Protein AF-A0A8G1J3P3-F1 (afdb_monomer)

Nearest PDB structures (foldseek):
  2x40-assembly1_A  TM=3.954E-01  e=6.529E-02  Thermotoga neapolitana DSM 4359
  2x41-assembly1_A  TM=3.940E-01  e=6.890E-02  Thermotoga neapolitana DSM 4359
  2x42-assembly1_A  TM=3.846E-01  e=1.386E-01  Thermotoga neapolitana DSM 4359
  4nn5-assembly1_C  TM=4.225E-01  e=3.276E-01  Mus musculus
  8gyy-assembly1_A  TM=2.596E-01  e=4.774E-01  Lentinula edodes

Solvent-accessible surface area (backbone atoms only — not comparable to full-atom values): 9837 Å² total; per-residue (Å²): 143,85,87,87,85,83,86,86,85,84,83,87,82,84,80,82,78,75,74,82,70,57,50,73,45,39,31,35,25,42,28,41,51,97,87,64,50,55,22,44,36,51,36,56,66,84,50,47,57,30,38,38,40,32,31,33,28,76,60,68,100,60,92,66,91,78,70,72,40,87,35,35,31,36,36,28,93,75,61,42,93,84,55,72,54,56,42,41,77,83,70,53,58,87,72,46,43,74,77,38,82,40,96,73,90,57,83,71,30,36,34,42,39,34,37,20,53,48,100,68,35,25,22,44,65,37,76,46,35,62,72,55,53,75,72,52,53,85,59,24,30,38,32,72,75,102,49,84,45,74,40,47,49,70,56,56,53,48,56,33,53,68,69,64,110

pLDDT: mean 89.45, std 14.38, range [44.59, 98.62]

Mean predicted aligned error: 6.97 Å

Structure (mmCIF, N/CA/C/O backbone):
data_AF-A0A8G1J3P3-F1
#
_entry.id   AF-A0A8G1J3P3-F1
#
loop_
_atom_site.group_PDB
_atom_site.id
_atom_site.type_symbol
_atom_site.label_atom_id
_atom_site.label_alt_id
_atom_site.label_comp_id
_atom_site.label_asym_id
_atom_site.label_entity_id
_atom_site.label_seq_id
_atom_site.pdbx_PDB_ins_code
_atom_site.Cartn_x
_atom_site.Cartn_y
_atom_site.Cartn_z
_atom_site.occupancy
_atom_site.B_iso_or_equiv
_atom_site.auth_seq_id
_atom_site.auth_comp_id
_atom_site.auth_asym_id
_atom_site.auth_atom_id
_atom_site.pdbx_PDB_model_num
ATOM 1 N N . MET A 1 1 ? 13.787 63.037 -22.178 1.00 44.59 1 MET A N 1
ATOM 2 C CA . MET A 1 1 ? 14.247 61.695 -22.606 1.00 44.59 1 MET A CA 1
ATOM 3 C C . MET A 1 1 ? 14.779 60.945 -21.387 1.00 44.59 1 MET A C 1
ATOM 5 O O . MET A 1 1 ? 15.971 61.018 -21.132 1.00 44.59 1 MET A O 1
ATOM 9 N N . ARG A 1 2 ? 13.910 60.362 -20.546 1.00 51.19 2 ARG A N 1
ATOM 10 C CA . ARG A 1 2 ? 14.326 59.645 -19.317 1.00 51.19 2 ARG A CA 1
ATOM 11 C C . ARG A 1 2 ? 13.258 58.809 -18.570 1.00 51.19 2 ARG A C 1
ATOM 13 O O . ARG A 1 2 ? 13.564 58.405 -17.456 1.00 51.19 2 ARG A O 1
ATOM 20 N N . PRO A 1 3 ? 12.070 58.484 -19.122 1.00 46.12 3 PRO A N 1
ATOM 21 C CA . PRO A 1 3 ? 11.229 57.467 -18.486 1.00 46.12 3 PRO A CA 1
ATOM 22 C C . PRO A 1 3 ? 10.784 56.412 -19.505 1.00 46.12 3 PRO A C 1
ATOM 24 O O . PRO A 1 3 ? 9.676 56.474 -20.021 1.00 46.12 3 PRO A O 1
ATOM 27 N N . LEU A 1 4 ? 11.662 55.479 -19.876 1.00 47.94 4 LEU A N 1
ATOM 28 C CA . LEU A 1 4 ? 11.270 54.374 -20.766 1.00 47.94 4 LEU A CA 1
ATOM 29 C C . LEU A 1 4 ? 12.170 53.144 -20.580 1.00 47.94 4 LEU A C 1
ATOM 31 O O . LEU A 1 4 ? 12.591 52.523 -21.543 1.00 47.94 4 LEU A O 1
ATOM 35 N N . LEU A 1 5 ? 12.535 52.830 -19.332 1.00 50.09 5 LEU A N 1
ATOM 36 C CA . LEU A 1 5 ? 13.421 51.698 -19.005 1.00 50.09 5 LEU A CA 1
ATOM 37 C C . LEU A 1 5 ? 13.022 50.955 -17.712 1.00 50.09 5 LEU A C 1
ATOM 39 O O . LEU A 1 5 ? 13.860 50.316 -17.090 1.00 50.09 5 LEU A O 1
ATOM 43 N N . LEU A 1 6 ? 11.756 51.026 -17.284 1.00 49.19 6 LEU A N 1
ATOM 44 C CA . LEU A 1 6 ? 11.295 50.391 -16.032 1.00 49.19 6 LEU A CA 1
ATOM 45 C C . LEU A 1 6 ? 10.045 49.503 -16.183 1.00 49.19 6 LEU A C 1
ATOM 47 O O . LEU A 1 6 ? 9.415 49.167 -15.190 1.00 49.19 6 LEU A O 1
ATOM 51 N N . ALA A 1 7 ? 9.685 49.098 -17.404 1.00 49.53 7 ALA A N 1
ATOM 52 C CA . ALA A 1 7 ? 8.455 48.333 -17.663 1.00 49.53 7 ALA A CA 1
ATOM 53 C C . ALA A 1 7 ? 8.684 46.895 -18.175 1.00 49.53 7 ALA A C 1
ATOM 55 O O . ALA A 1 7 ? 7.747 46.274 -18.664 1.00 49.53 7 ALA A O 1
ATOM 56 N N . LEU A 1 8 ? 9.909 46.354 -18.090 1.00 48.50 8 LEU A N 1
ATOM 57 C CA . LEU A 1 8 ? 10.264 45.068 -18.716 1.00 48.50 8 LEU A CA 1
ATOM 58 C C . LEU A 1 8 ? 10.879 44.033 -17.751 1.00 48.50 8 LEU A C 1
ATOM 60 O O . LEU A 1 8 ? 11.692 43.217 -18.168 1.00 48.50 8 LEU A O 1
ATOM 64 N N . ALA A 1 9 ? 10.525 44.068 -16.463 1.00 51.12 9 ALA A N 1
ATOM 65 C CA . ALA A 1 9 ? 11.100 43.168 -15.449 1.00 51.12 9 ALA A CA 1
ATOM 66 C C . ALA A 1 9 ? 10.059 42.382 -14.621 1.00 51.12 9 ALA A C 1
ATOM 68 O O . ALA A 1 9 ? 10.397 41.868 -13.562 1.00 51.12 9 ALA A O 1
ATOM 69 N N . ALA A 1 10 ? 8.801 42.284 -15.074 1.00 50.84 10 ALA A N 1
ATOM 70 C CA . ALA A 1 10 ? 7.704 41.730 -14.262 1.00 50.84 10 ALA A CA 1
ATOM 71 C C . ALA A 1 10 ? 6.981 40.498 -14.854 1.00 50.84 10 ALA A C 1
ATOM 73 O O . ALA A 1 10 ? 5.934 40.123 -14.342 1.00 50.84 10 ALA A O 1
ATOM 74 N N . ILE A 1 11 ? 7.492 39.864 -15.922 1.00 54.28 11 ILE A N 1
ATOM 75 C CA . ILE A 1 11 ? 6.758 38.791 -16.644 1.0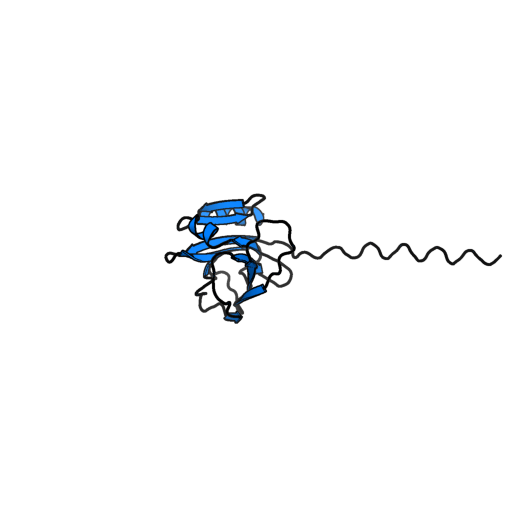0 54.28 11 ILE A CA 1
ATOM 76 C C . ILE A 1 11 ? 7.452 37.410 -16.553 1.00 54.28 11 ILE A C 1
ATOM 78 O O . ILE A 1 11 ? 7.007 36.447 -17.163 1.00 54.28 11 ILE A O 1
ATOM 82 N N . MET A 1 12 ? 8.522 37.251 -15.767 1.00 50.94 12 MET A N 1
ATOM 83 C CA . MET A 1 12 ? 9.370 36.044 -15.833 1.00 50.94 12 MET A CA 1
ATOM 84 C C . MET A 1 12 ? 9.403 35.191 -14.552 1.00 50.94 12 MET A C 1
ATOM 86 O O . MET A 1 12 ? 10.395 34.520 -14.295 1.00 50.94 12 MET A O 1
ATOM 90 N N . SER A 1 13 ? 8.320 35.185 -13.766 1.00 54.97 13 SER A N 1
ATOM 91 C CA . SER A 1 13 ? 8.227 34.386 -12.523 1.00 54.97 13 SER A CA 1
ATOM 92 C C . SER A 1 13 ? 7.119 33.320 -12.531 1.00 54.97 13 SER A C 1
ATOM 94 O O . SER A 1 13 ? 6.827 32.748 -11.490 1.00 54.97 13 SER A O 1
ATOM 96 N N . ALA A 1 14 ? 6.476 33.049 -13.674 1.00 55.03 14 ALA A N 1
ATOM 97 C CA . ALA A 1 14 ? 5.245 32.246 -13.728 1.00 55.03 14 ALA A CA 1
ATOM 98 C C . ALA A 1 14 ? 5.413 30.770 -14.164 1.00 55.03 14 ALA A C 1
ATOM 100 O O . ALA A 1 14 ? 4.408 30.095 -14.350 1.00 55.03 14 ALA A O 1
ATOM 101 N N . PHE A 1 15 ? 6.638 30.249 -14.336 1.00 55.50 15 PHE A N 1
ATOM 102 C CA . PHE A 1 15 ? 6.858 28.936 -14.982 1.00 55.50 15 PHE A CA 1
ATOM 103 C C . PHE A 1 15 ? 7.561 27.849 -14.145 1.00 55.50 15 PHE A C 1
ATOM 105 O O . PHE A 1 15 ? 7.907 26.813 -14.699 1.00 55.50 15 PHE A O 1
ATOM 112 N N . THR A 1 16 ? 7.765 28.009 -12.833 1.00 56.75 16 THR A N 1
ATOM 113 C CA . THR A 1 16 ? 8.580 27.043 -12.052 1.00 56.75 16 THR A CA 1
ATOM 114 C C . THR A 1 16 ? 7.822 26.227 -11.004 1.00 56.75 16 THR A C 1
ATOM 116 O O . THR A 1 16 ? 8.444 25.674 -10.105 1.00 56.75 16 THR A O 1
ATOM 119 N N . LEU A 1 17 ? 6.497 26.110 -11.108 1.00 54.88 17 LEU A N 1
ATOM 120 C CA . LEU A 1 17 ? 5.709 25.165 -10.303 1.00 54.88 17 LEU A CA 1
ATOM 121 C C . LEU A 1 17 ? 5.263 23.971 -11.159 1.00 54.88 17 LEU A C 1
ATOM 123 O O . LEU A 1 17 ? 4.115 23.543 -11.086 1.00 54.88 17 LEU A O 1
ATOM 127 N N . SER A 1 18 ? 6.157 23.428 -11.994 1.00 59.88 18 SER A N 1
ATOM 128 C CA . SER A 1 18 ? 5.987 22.050 -12.458 1.00 59.88 18 SER A CA 1
ATOM 129 C C . SER A 1 18 ? 6.092 21.171 -11.216 1.00 59.88 18 SER A C 1
ATOM 131 O O . SER A 1 18 ? 7.195 20.914 -10.736 1.00 59.88 18 SER A O 1
ATOM 133 N N . GLY A 1 19 ? 4.944 20.828 -10.629 1.00 59.28 19 GLY A N 1
ATOM 134 C CA . GLY A 1 19 ? 4.865 19.944 -9.477 1.00 59.28 19 GLY A CA 1
ATOM 135 C C . GLY A 1 19 ? 5.575 18.644 -9.819 1.00 59.28 19 GLY A C 1
ATOM 136 O O . GLY A 1 19 ? 5.141 17.922 -10.713 1.00 59.28 19 GLY A O 1
ATOM 137 N N . CYS A 1 20 ? 6.701 18.392 -9.159 1.00 76.56 20 CYS A N 1
ATOM 138 C CA . CYS A 1 20 ? 7.431 17.143 -9.284 1.00 76.56 20 CYS A CA 1
ATOM 139 C C . CYS A 1 20 ? 6.622 16.056 -8.571 1.00 76.56 20 CYS A C 1
ATOM 141 O O . CYS A 1 20 ? 6.887 15.738 -7.415 1.00 76.56 20 CYS A O 1
ATOM 143 N N . SER A 1 21 ? 5.588 15.534 -9.228 1.00 79.94 21 SER A N 1
ATOM 144 C CA . SER A 1 21 ? 5.008 14.260 -8.822 1.00 79.94 21 SER A CA 1
ATOM 145 C C . SER A 1 21 ? 6.044 13.171 -9.113 1.00 79.94 21 SER A C 1
ATOM 147 O O . SER A 1 21 ? 6.607 13.175 -10.213 1.00 79.94 21 SER A O 1
ATOM 149 N N . PRO A 1 22 ? 6.336 12.274 -8.154 1.00 86.06 22 PRO A N 1
ATOM 150 C CA . PRO A 1 22 ? 7.243 11.162 -8.400 1.00 86.06 22 PRO A CA 1
ATOM 151 C C . PRO A 1 22 ? 6.712 10.318 -9.557 1.00 86.06 22 PRO A C 1
ATOM 153 O O . PRO A 1 22 ? 5.498 10.172 -9.730 1.00 86.06 22 PRO A O 1
ATOM 156 N N . VAL A 1 23 ? 7.624 9.775 -10.358 1.00 91.56 23 VAL A N 1
ATOM 157 C CA . VAL A 1 23 ? 7.248 8.907 -11.477 1.00 91.56 23 VAL A CA 1
ATOM 158 C C . VAL A 1 23 ? 6.643 7.628 -10.904 1.00 91.56 23 VAL A C 1
ATOM 160 O O . VAL A 1 23 ? 7.198 7.038 -9.976 1.00 91.56 23 VAL A O 1
ATOM 163 N N . GLN A 1 24 ? 5.493 7.204 -11.430 1.00 93.50 24 GLN A N 1
ATOM 164 C CA . GLN A 1 24 ? 4.920 5.916 -11.057 1.00 93.50 24 GLN A CA 1
ATOM 165 C C . GLN A 1 24 ? 5.621 4.799 -11.836 1.00 93.50 24 GLN A C 1
ATOM 167 O O . GLN A 1 24 ? 5.553 4.769 -13.061 1.00 93.50 24 GLN A O 1
ATOM 172 N N . VAL A 1 25 ? 6.276 3.885 -11.121 1.00 95.56 25 VAL A N 1
ATOM 173 C CA . VAL A 1 25 ? 7.116 2.801 -11.672 1.00 95.56 25 VAL A CA 1
ATOM 174 C C . VAL A 1 25 ? 6.621 1.420 -11.237 1.00 95.56 25 VAL A C 1
ATOM 176 O O . VAL A 1 25 ? 7.388 0.473 -11.069 1.00 95.56 25 VAL A O 1
ATOM 179 N N . GLY A 1 26 ? 5.315 1.303 -11.007 1.00 95.62 26 GLY A N 1
ATOM 180 C CA . GLY A 1 26 ? 4.702 0.072 -10.540 1.00 95.62 26 GLY A CA 1
ATOM 181 C C . GLY A 1 26 ? 3.198 0.179 -10.340 1.00 95.62 26 GLY A C 1
ATOM 182 O O . GLY A 1 26 ? 2.523 1.054 -10.896 1.00 95.62 26 GLY A O 1
ATOM 183 N N . LEU A 1 27 ? 2.688 -0.749 -9.540 1.00 97.12 27 LEU A N 1
ATOM 184 C CA . LEU A 1 27 ? 1.289 -0.846 -9.162 1.00 97.12 27 LEU A CA 1
ATOM 185 C C . LEU A 1 27 ? 1.190 -1.314 -7.709 1.00 97.12 27 LEU A C 1
ATOM 187 O O . LEU A 1 27 ? 1.955 -2.171 -7.265 1.00 97.12 27 LEU A O 1
ATOM 191 N N . VAL A 1 28 ? 0.219 -0.776 -6.980 1.00 98.12 28 VAL A N 1
ATOM 192 C CA . VAL A 1 28 ? -0.153 -1.260 -5.650 1.00 98.12 28 VAL A CA 1
ATOM 193 C C . VAL A 1 28 ? -1.621 -1.646 -5.636 1.00 98.12 28 VAL A C 1
ATOM 195 O O . VAL A 1 28 ? -2.432 -1.090 -6.378 1.00 98.12 28 VAL A O 1
ATOM 198 N N . GLY A 1 29 ? -1.953 -2.592 -4.774 1.00 98.25 29 GLY A N 1
ATOM 199 C CA . GLY A 1 29 ? -3.319 -2.971 -4.470 1.00 98.25 29 GLY A CA 1
ATOM 200 C C . GLY A 1 29 ? -3.419 -3.491 -3.046 1.00 98.25 29 GLY A C 1
ATOM 201 O O . GLY A 1 29 ? -2.409 -3.798 -2.417 1.00 98.25 29 GLY A O 1
ATOM 202 N N . VAL A 1 30 ? -4.630 -3.585 -2.523 1.00 98.62 30 VAL A N 1
ATOM 203 C CA . VAL A 1 30 ? -4.882 -4.135 -1.193 1.00 98.62 30 VAL A CA 1
ATOM 204 C C . VAL A 1 30 ? -5.698 -5.412 -1.310 1.00 98.62 30 VAL A C 1
ATOM 206 O O . VAL A 1 30 ? -6.642 -5.484 -2.089 1.00 98.62 30 VAL A O 1
ATOM 209 N N . GLY A 1 31 ? -5.317 -6.433 -0.560 1.00 98.25 31 GLY A N 1
ATOM 210 C CA . GLY A 1 31 ? -6.085 -7.657 -0.381 1.00 98.25 31 GLY A CA 1
ATOM 211 C C . GLY A 1 31 ? -6.224 -7.985 1.100 1.00 98.25 31 GLY A C 1
ATOM 212 O O . GLY A 1 31 ? -5.894 -7.170 1.965 1.00 98.25 31 GLY A O 1
ATOM 213 N N . VAL A 1 32 ? -6.677 -9.201 1.384 1.00 98.19 32 VAL A N 1
ATOM 214 C CA . VAL A 1 32 ? -6.792 -9.726 2.747 1.00 98.19 32 VAL A CA 1
ATOM 215 C C . VAL A 1 32 ? -6.061 -11.055 2.881 1.00 98.19 32 VAL A C 1
ATOM 217 O O . VAL A 1 32 ? -6.004 -11.852 1.938 1.00 98.19 32 VAL A O 1
ATOM 220 N N . ASP A 1 33 ? -5.491 -11.304 4.055 1.00 96.75 33 ASP A N 1
ATOM 221 C CA . ASP A 1 33 ? -4.955 -12.618 4.392 1.00 96.75 33 ASP A CA 1
ATOM 222 C C . ASP A 1 33 ? -6.058 -13.589 4.868 1.00 96.75 33 ASP A C 1
ATOM 224 O O . ASP A 1 33 ? -7.258 -13.341 4.742 1.00 96.75 33 ASP A O 1
ATOM 228 N N . ARG A 1 34 ? -5.663 -14.749 5.410 1.00 95.69 34 ARG A N 1
ATOM 229 C CA . ARG A 1 34 ? -6.617 -15.760 5.907 1.00 95.69 34 ARG A CA 1
ATOM 230 C C . ARG A 1 34 ? -7.364 -15.334 7.173 1.00 95.69 34 ARG A C 1
ATOM 232 O O . ARG A 1 34 ? -8.392 -15.939 7.474 1.00 95.69 34 ARG A O 1
ATOM 239 N N . SER A 1 35 ? -6.827 -14.375 7.918 1.00 95.38 35 SER A N 1
ATOM 240 C CA . SER A 1 35 ? -7.435 -13.794 9.116 1.00 95.38 35 SER A CA 1
ATOM 241 C C . SER A 1 35 ? -8.377 -12.639 8.767 1.00 95.38 35 SER A C 1
ATOM 243 O O . SER A 1 35 ? -9.174 -12.242 9.613 1.00 95.38 35 SER A O 1
ATOM 245 N N . GLY A 1 36 ? -8.327 -12.146 7.524 1.00 95.69 36 GLY A N 1
ATOM 246 C CA . GLY A 1 36 ? -9.033 -10.942 7.089 1.00 95.69 36 GLY A CA 1
ATOM 247 C C . GLY A 1 36 ? -8.217 -9.665 7.292 1.00 95.69 36 GLY A C 1
ATOM 248 O O . GLY A 1 36 ? -8.755 -8.576 7.103 1.00 95.69 36 GLY A O 1
ATOM 249 N N . ASP A 1 37 ? -6.939 -9.782 7.666 1.00 97.25 37 ASP A N 1
ATOM 250 C CA . ASP A 1 37 ? -6.073 -8.632 7.902 1.00 97.25 37 ASP A CA 1
ATOM 251 C C . ASP A 1 37 ? -5.592 -8.037 6.567 1.00 97.25 37 ASP A C 1
ATOM 253 O O . ASP A 1 37 ? -5.333 -8.784 5.613 1.00 97.25 37 ASP A O 1
ATOM 257 N N . PRO A 1 38 ? -5.455 -6.701 6.468 1.00 98.00 38 PRO A N 1
ATOM 258 C CA . PRO A 1 38 ? -5.048 -6.042 5.236 1.00 98.00 38 PRO A CA 1
ATOM 259 C C . PRO A 1 38 ? -3.622 -6.404 4.822 1.00 98.00 38 PRO A C 1
ATOM 261 O O . PRO A 1 38 ? -2.663 -6.312 5.597 1.00 98.00 38 PRO A O 1
ATOM 264 N N . VAL A 1 39 ? -3.479 -6.722 3.538 1.00 98.31 39 VAL A N 1
ATOM 265 C CA . VAL A 1 39 ? -2.203 -7.013 2.885 1.00 98.31 39 VAL A CA 1
ATOM 266 C C . VAL A 1 39 ? -2.021 -6.069 1.708 1.00 98.31 39 VAL A C 1
ATOM 268 O O . VAL A 1 39 ? -2.861 -6.014 0.812 1.00 98.31 39 VAL A O 1
ATOM 271 N N . LEU A 1 40 ? -0.899 -5.356 1.671 1.00 98.44 40 LEU A N 1
ATOM 272 C CA . LEU A 1 40 ? -0.500 -4.575 0.507 1.00 98.44 40 LEU A CA 1
ATOM 273 C C . LEU A 1 40 ? 0.154 -5.500 -0.519 1.00 98.44 40 LEU A C 1
ATOM 275 O O . LEU A 1 40 ? 1.219 -6.050 -0.248 1.00 98.44 40 LEU A O 1
ATOM 279 N N . ALA A 1 41 ? -0.456 -5.644 -1.689 1.00 98.19 41 ALA A N 1
ATOM 280 C CA . ALA A 1 41 ? 0.138 -6.263 -2.866 1.00 98.19 41 ALA A CA 1
ATOM 281 C C . ALA A 1 41 ? 0.859 -5.201 -3.709 1.00 98.19 41 ALA A C 1
ATOM 283 O O . ALA A 1 41 ? 0.377 -4.080 -3.877 1.00 98.19 41 ALA A O 1
ATOM 284 N N . MET A 1 42 ? 2.024 -5.548 -4.243 1.00 97.44 42 MET A N 1
ATOM 285 C CA . MET A 1 42 ? 2.905 -4.634 -4.958 1.00 97.44 42 MET A CA 1
ATOM 286 C C . MET A 1 42 ? 3.460 -5.295 -6.212 1.00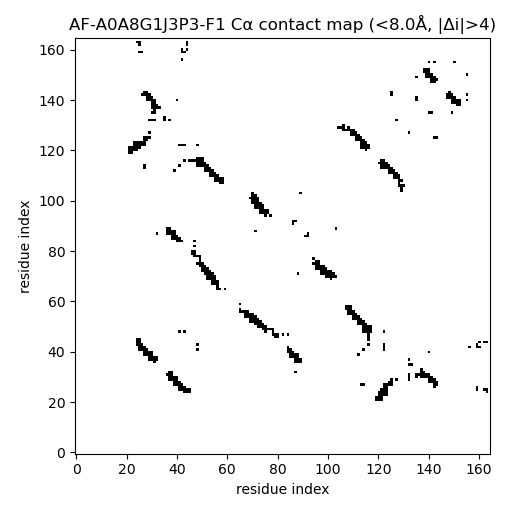 97.44 42 MET A C 1
ATOM 288 O O . MET A 1 42 ? 3.884 -6.449 -6.201 1.00 97.44 42 MET A O 1
ATOM 292 N N . PHE A 1 43 ? 3.532 -4.514 -7.279 1.00 96.31 43 PHE A N 1
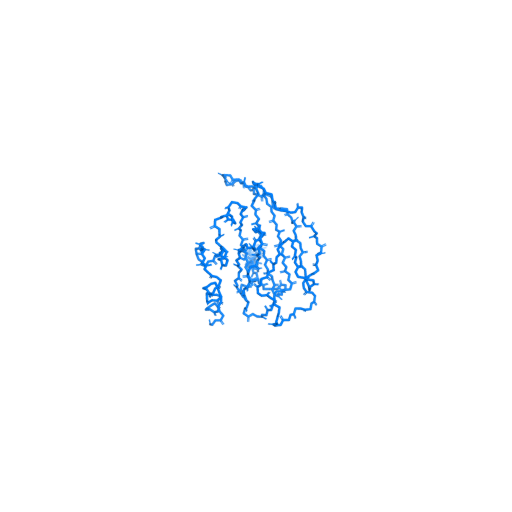ATOM 293 C CA . PHE A 1 43 ? 4.304 -4.812 -8.470 1.00 96.31 43 PHE A CA 1
ATOM 294 C C . PHE A 1 43 ? 5.221 -3.625 -8.761 1.00 96.31 43 PHE A C 1
ATOM 296 O O . PHE A 1 43 ? 4.807 -2.475 -8.624 1.00 96.31 43 PHE A O 1
ATOM 303 N N . SER A 1 44 ? 6.460 -3.883 -9.168 1.00 95.50 44 SER A N 1
ATOM 304 C CA . SER A 1 44 ? 7.433 -2.829 -9.457 1.00 95.50 44 SER A CA 1
ATOM 305 C C . SER A 1 44 ? 8.250 -3.144 -10.701 1.00 95.50 44 SER A C 1
ATOM 307 O O . SER A 1 44 ? 8.709 -4.273 -10.877 1.00 95.50 44 SER A O 1
ATOM 309 N N . CYS A 1 45 ? 8.460 -2.125 -11.531 1.00 94.50 45 CYS A N 1
ATOM 310 C CA . CYS A 1 45 ? 9.304 -2.180 -12.719 1.00 94.50 45 CYS A CA 1
ATOM 311 C C . CYS A 1 45 ? 10.792 -1.971 -12.396 1.00 94.50 45 CYS A C 1
ATOM 313 O O . CYS A 1 45 ? 11.651 -2.451 -13.132 1.00 94.50 45 CYS A O 1
ATOM 315 N N . GLU A 1 46 ? 11.105 -1.257 -11.309 1.00 91.69 46 GLU A N 1
ATOM 316 C CA . GLU A 1 46 ? 12.465 -0.770 -11.012 1.00 91.69 46 GLU A CA 1
ATOM 317 C C . GLU A 1 46 ? 13.110 -1.421 -9.781 1.00 91.69 46 GLU A C 1
ATOM 319 O O . GLU A 1 46 ? 14.267 -1.151 -9.467 1.00 91.69 46 GLU A O 1
ATOM 324 N N . GLY A 1 47 ? 12.398 -2.328 -9.107 1.00 90.56 47 GLY A N 1
ATOM 325 C CA . GLY A 1 47 ? 12.924 -3.081 -7.969 1.00 90.56 47 GLY A CA 1
ATOM 326 C C . GLY A 1 47 ? 11.964 -3.172 -6.781 1.00 90.56 47 GLY A C 1
ATOM 327 O O . GLY A 1 47 ? 10.894 -2.571 -6.793 1.00 90.56 47 GLY A O 1
ATOM 328 N N . PRO A 1 48 ? 12.306 -3.956 -5.751 1.00 93.56 48 PRO A N 1
ATOM 329 C CA . PRO A 1 48 ? 11.490 -4.104 -4.542 1.00 93.56 48 PRO A CA 1
ATOM 330 C C . PRO A 1 48 ? 11.182 -2.766 -3.848 1.00 93.56 48 PRO A C 1
ATOM 332 O O . PRO A 1 48 ? 11.942 -1.808 -3.954 1.00 93.56 48 PRO A O 1
ATOM 335 N N . ALA A 1 49 ? 10.077 -2.717 -3.101 1.00 95.75 49 ALA A N 1
ATOM 336 C CA . ALA A 1 49 ? 9.735 -1.557 -2.285 1.00 95.75 49 ALA A CA 1
ATOM 337 C C . ALA A 1 49 ? 10.704 -1.392 -1.098 1.00 95.75 49 ALA A C 1
ATOM 339 O O . ALA A 1 49 ? 11.031 -2.358 -0.405 1.00 95.75 49 ALA A O 1
ATOM 340 N N . GLU A 1 50 ? 11.101 -0.150 -0.836 1.00 96.50 50 GLU A N 1
ATOM 341 C CA . GLU A 1 50 ? 11.931 0.265 0.299 1.00 96.50 50 GLU A CA 1
ATOM 342 C C . GLU A 1 50 ? 11.096 0.846 1.438 1.00 96.50 50 GLU A C 1
ATOM 344 O O . GLU A 1 50 ? 11.455 0.719 2.605 1.00 96.50 50 GLU A O 1
ATOM 349 N N . THR A 1 51 ? 9.989 1.512 1.113 1.00 97.62 51 THR A N 1
ATOM 350 C CA . THR A 1 51 ? 9.152 2.218 2.088 1.00 97.62 51 THR A CA 1
ATOM 351 C C . THR A 1 51 ? 7.683 1.933 1.832 1.00 97.62 51 THR A C 1
ATOM 353 O O . THR A 1 51 ? 7.232 1.985 0.687 1.00 97.62 51 THR A O 1
ATOM 356 N N . ILE A 1 52 ? 6.934 1.695 2.908 1.00 98.06 52 ILE A N 1
ATOM 357 C CA . ILE A 1 52 ? 5.469 1.671 2.913 1.00 98.06 52 ILE A CA 1
ATOM 358 C C . ILE A 1 52 ? 4.986 2.671 3.959 1.00 98.06 52 ILE A C 1
ATOM 360 O O . ILE A 1 52 ? 5.487 2.692 5.087 1.00 98.06 52 ILE A O 1
ATOM 364 N N . ARG A 1 53 ? 3.998 3.487 3.591 1.00 98.00 53 ARG A N 1
ATOM 365 C CA . ARG A 1 53 ? 3.296 4.371 4.524 1.00 98.00 53 ARG A CA 1
ATOM 366 C C . ARG A 1 53 ? 1.803 4.151 4.430 1.00 98.00 53 ARG A C 1
ATOM 368 O O . ARG A 1 53 ? 1.264 4.021 3.333 1.00 98.00 53 ARG A O 1
ATOM 375 N N . VAL A 1 54 ? 1.165 4.142 5.589 1.00 98.25 54 VAL A N 1
ATOM 376 C CA . VAL A 1 54 ? -0.283 4.142 5.742 1.00 98.25 54 VAL A CA 1
ATOM 377 C C . VAL A 1 54 ? -0.655 5.428 6.450 1.00 98.25 54 VAL A C 1
ATOM 379 O O . VAL A 1 54 ? -0.217 5.669 7.574 1.00 98.25 54 VAL A O 1
ATOM 382 N N . GLU A 1 55 ? -1.469 6.238 5.799 1.00 97.56 55 GLU A N 1
ATOM 383 C CA . GLU A 1 55 ? -2.153 7.371 6.408 1.00 97.56 55 GLU A CA 1
ATOM 384 C C . GLU A 1 55 ? -3.643 7.044 6.516 1.00 97.56 55 GLU A C 1
ATOM 386 O O . GLU A 1 55 ? -4.165 6.193 5.794 1.00 97.56 55 GLU A O 1
ATOM 391 N N . SER A 1 56 ? -4.335 7.671 7.460 1.00 97.25 56 SER A N 1
ATOM 392 C CA . SER A 1 56 ? -5.769 7.462 7.627 1.00 97.25 56 SER A CA 1
ATOM 393 C C . SER A 1 56 ? -6.491 8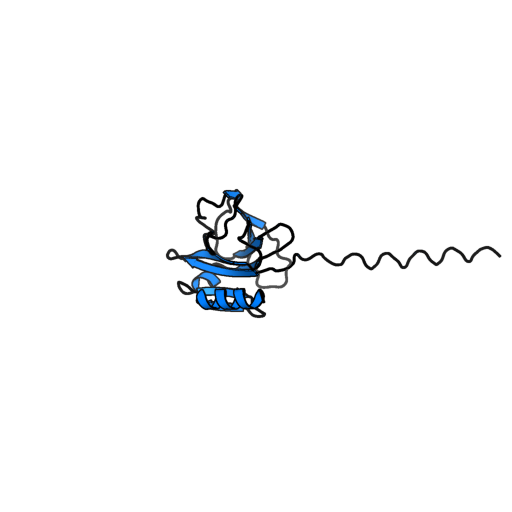.747 7.966 1.00 97.25 56 SER A C 1
ATOM 395 O O . SER A 1 56 ? -5.920 9.659 8.566 1.00 97.25 56 SER A O 1
ATOM 397 N N . ALA A 1 57 ? -7.773 8.777 7.647 1.00 96.50 57 ALA A N 1
ATOM 398 C CA . ALA A 1 57 ? -8.659 9.862 8.007 1.00 96.50 57 ALA A CA 1
ATOM 399 C C . ALA A 1 57 ? -10.075 9.345 8.297 1.00 96.50 57 ALA A C 1
ATOM 401 O O . ALA A 1 57 ? -10.407 8.224 7.899 1.00 96.50 57 ALA A O 1
ATOM 402 N N . PRO A 1 58 ? -10.923 10.122 8.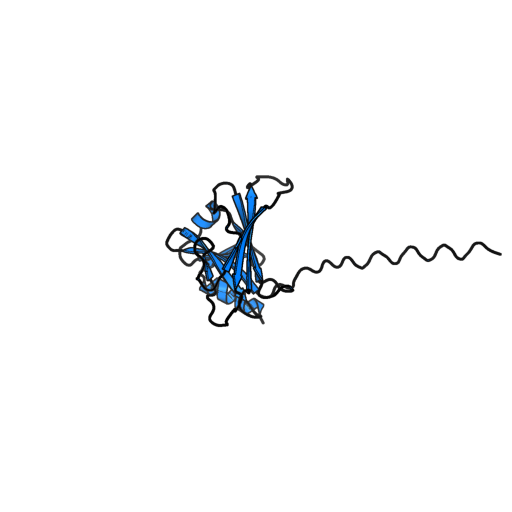994 1.00 95.25 58 PRO A N 1
ATOM 403 C CA . PRO A 1 58 ? -12.337 9.786 9.127 1.00 95.25 58 PRO A CA 1
ATOM 404 C C . PRO A 1 58 ? -12.995 9.651 7.750 1.00 95.25 58 PRO A C 1
ATOM 406 O O . PRO A 1 58 ? -12.764 10.481 6.871 1.00 95.25 58 PRO A O 1
ATOM 409 N N . THR A 1 59 ? -13.830 8.631 7.564 1.00 92.12 59 THR A N 1
ATOM 410 C CA . THR A 1 59 ? -14.657 8.515 6.359 1.00 92.12 59 THR A CA 1
ATOM 411 C C . THR A 1 59 ? -15.717 9.619 6.379 1.00 92.12 59 THR A C 1
ATOM 413 O O . THR A 1 59 ? -16.456 9.756 7.355 1.00 92.12 59 THR A O 1
ATOM 416 N N . THR A 1 60 ? -15.789 10.419 5.316 1.00 88.31 60 THR A N 1
ATOM 417 C CA . THR A 1 60 ? -16.749 11.522 5.171 1.00 88.31 60 THR A CA 1
ATOM 418 C C . THR A 1 60 ? -17.638 11.303 3.947 1.00 88.31 60 THR A C 1
ATOM 420 O O . THR A 1 60 ? -17.176 10.859 2.901 1.00 88.31 60 THR A O 1
ATOM 423 N N . ASP A 1 61 ? -18.921 11.654 4.057 1.00 78.12 61 ASP A N 1
ATOM 424 C CA . ASP A 1 61 ? -19.897 11.556 2.956 1.00 78.12 61 ASP A CA 1
ATOM 425 C C . ASP A 1 61 ? -19.951 12.837 2.088 1.00 78.12 61 ASP A C 1
ATOM 427 O O . ASP A 1 61 ? -20.973 13.140 1.469 1.00 78.12 61 ASP A O 1
ATOM 431 N N . GLY A 1 62 ? -18.886 13.648 2.060 1.00 75.19 62 GLY A N 1
ATOM 432 C CA . GLY A 1 62 ? -18.910 14.950 1.385 1.00 75.19 62 GLY A CA 1
ATOM 433 C C . GLY A 1 62 ? -17.539 15.525 1.039 1.00 75.19 62 GLY A C 1
ATOM 434 O O . GLY A 1 62 ? -16.508 14.999 1.444 1.00 75.19 62 GLY A O 1
ATOM 435 N N . ASP A 1 63 ? -17.552 16.646 0.314 1.00 75.31 63 ASP A N 1
ATOM 436 C CA . ASP A 1 63 ? -16.365 17.308 -0.256 1.00 75.31 63 ASP A CA 1
ATOM 437 C C . ASP A 1 63 ? -15.532 18.118 0.763 1.00 75.31 63 ASP A C 1
ATOM 439 O O . ASP A 1 63 ? -14.764 19.008 0.382 1.00 75.31 63 ASP A O 1
ATOM 443 N N . GLU A 1 64 ? -15.708 17.891 2.068 1.00 79.19 64 GLU A N 1
ATOM 444 C CA . GLU A 1 64 ? -14.937 18.630 3.070 1.00 79.19 64 GLU A CA 1
ATOM 445 C C . GLU A 1 64 ? -13.458 18.214 3.037 1.00 79.19 64 GLU A C 1
ATOM 447 O O . GLU A 1 64 ? -13.155 17.033 2.855 1.00 79.19 64 GLU A O 1
ATOM 452 N N . PRO A 1 65 ? -12.515 19.159 3.220 1.00 77.88 65 PRO A N 1
ATOM 453 C CA . PRO A 1 65 ? -11.101 18.831 3.312 1.00 77.88 65 PRO A CA 1
ATOM 454 C C . PRO A 1 65 ? -10.851 17.810 4.421 1.00 77.88 65 PRO A C 1
ATOM 456 O O . PRO A 1 65 ? -11.166 18.048 5.586 1.00 77.88 65 PRO A O 1
ATOM 459 N N . VAL A 1 66 ? -10.261 16.684 4.040 1.00 86.88 66 VAL A N 1
ATOM 460 C CA . VAL A 1 66 ? -9.969 15.579 4.944 1.00 86.88 66 VAL A CA 1
ATOM 461 C C . VAL A 1 66 ? -8.558 15.747 5.511 1.00 86.88 66 VAL A C 1
ATOM 463 O O . VAL A 1 66 ? -7.588 15.880 4.762 1.00 86.88 66 VAL A O 1
ATOM 466 N N . GLU A 1 67 ? -8.438 15.756 6.839 1.00 91.62 67 GLU A N 1
ATOM 467 C CA . GLU A 1 67 ? -7.142 15.770 7.519 1.00 91.62 67 GLU A CA 1
ATOM 468 C C . GLU A 1 67 ? -6.613 14.339 7.655 1.00 91.62 67 GLU A C 1
ATOM 470 O O . GLU A 1 67 ? -7.171 13.516 8.385 1.00 91.62 67 GLU A O 1
ATOM 475 N N . TRP A 1 68 ? -5.530 14.047 6.937 1.00 93.75 68 TRP A N 1
ATOM 476 C CA . TRP A 1 68 ? -4.845 12.761 6.992 1.00 93.75 68 TRP A CA 1
ATOM 477 C C . TRP A 1 68 ? -3.856 12.725 8.151 1.00 93.75 68 TRP A C 1
ATOM 479 O O . TRP A 1 68 ? -3.083 13.658 8.367 1.00 93.75 68 TRP A O 1
ATOM 489 N N . THR A 1 69 ? -3.869 11.626 8.896 1.00 94.69 69 THR A N 1
ATOM 490 C CA . THR A 1 69 ? -2.926 11.350 9.981 1.00 94.69 69 THR A CA 1
ATOM 491 C C . THR A 1 69 ? -2.042 10.170 9.589 1.00 94.69 69 THR A C 1
ATOM 493 O O . THR A 1 69 ? -2.554 9.128 9.173 1.00 94.69 69 THR A O 1
ATOM 496 N N . GLU A 1 70 ? -0.720 10.316 9.728 1.00 92.38 70 GLU A N 1
ATOM 497 C CA . GLU A 1 70 ? 0.219 9.203 9.547 1.00 92.38 70 GLU A CA 1
ATOM 498 C C . GLU A 1 70 ? -0.075 8.103 10.580 1.00 92.38 70 GLU A C 1
ATOM 500 O O . GLU A 1 70 ? -0.144 8.370 11.778 1.00 92.38 70 GLU A O 1
ATOM 505 N N . GLY A 1 71 ? -0.273 6.873 10.101 1.00 93.19 71 GLY A N 1
ATOM 506 C CA . GLY A 1 71 ? -0.563 5.700 10.920 1.00 93.19 71 GLY A CA 1
ATOM 507 C C . GLY A 1 71 ? 0.641 4.769 11.009 1.00 93.19 71 GLY A C 1
ATOM 508 O O . GLY A 1 71 ? 1.308 4.707 12.033 1.00 93.19 71 GLY A O 1
ATOM 509 N N . LEU A 1 72 ? 0.937 4.041 9.932 1.00 97.44 72 LEU A N 1
ATOM 510 C CA . LEU A 1 72 ? 2.001 3.031 9.897 1.00 97.44 72 LEU A CA 1
ATOM 511 C C . LEU A 1 72 ? 3.131 3.470 8.966 1.00 97.44 72 LEU A C 1
ATOM 513 O O . LEU A 1 72 ? 2.879 3.882 7.833 1.00 97.44 72 LEU A O 1
ATOM 517 N N . TRP A 1 73 ? 4.378 3.302 9.405 1.00 97.88 73 TRP A N 1
ATOM 518 C CA . TRP A 1 73 ? 5.558 3.472 8.555 1.00 97.88 73 TRP A CA 1
ATOM 519 C C . TRP A 1 73 ? 6.460 2.245 8.656 1.00 97.88 73 TR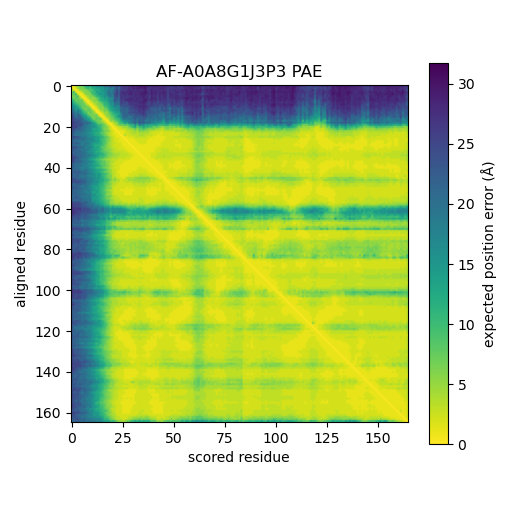P A C 1
ATOM 521 O O . TRP A 1 73 ? 6.980 1.929 9.729 1.00 97.88 73 TRP A O 1
ATOM 531 N N . LEU A 1 74 ? 6.649 1.573 7.518 1.00 98.06 74 LEU A N 1
ATOM 532 C CA . LEU A 1 74 ? 7.562 0.448 7.354 1.00 98.06 74 LEU A CA 1
ATOM 533 C C . LEU A 1 74 ? 8.733 0.821 6.439 1.00 98.06 74 LEU A C 1
ATOM 535 O O . LEU A 1 74 ? 8.537 1.444 5.393 1.00 98.06 74 LEU A O 1
ATOM 539 N N . GLU A 1 75 ? 9.930 0.367 6.798 1.00 97.75 75 GLU A N 1
ATOM 540 C CA . GLU A 1 75 ? 11.132 0.459 5.965 1.00 97.75 75 GLU A CA 1
ATOM 541 C C . GLU A 1 75 ? 11.760 -0.915 5.751 1.00 97.75 75 GLU A C 1
ATOM 543 O O . GLU A 1 75 ? 11.908 -1.697 6.688 1.00 97.75 75 GLU A O 1
ATOM 548 N N . ASN A 1 76 ? 12.194 -1.197 4.529 1.00 96.12 76 ASN A N 1
ATOM 549 C CA . ASN A 1 76 ? 13.026 -2.344 4.205 1.00 96.12 76 ASN A CA 1
ATOM 550 C C . ASN A 1 76 ? 14.451 -1.845 3.923 1.00 96.12 76 ASN A C 1
ATOM 552 O O . ASN A 1 76 ? 14.747 -1.424 2.808 1.00 96.12 76 ASN A O 1
ATOM 556 N N . PRO A 1 77 ? 15.365 -1.874 4.910 1.00 92.56 77 PRO A N 1
ATOM 557 C CA . PRO A 1 77 ? 16.686 -1.258 4.774 1.00 92.56 77 PRO A CA 1
ATOM 558 C C . PRO A 1 77 ? 17.627 -2.021 3.829 1.00 92.56 77 PRO A C 1
ATOM 560 O O . PRO A 1 77 ? 18.751 -1.577 3.584 1.00 92.56 77 PRO A O 1
ATOM 563 N N . ARG A 1 78 ? 17.241 -3.222 3.382 1.00 94.00 78 ARG A N 1
ATOM 564 C CA . ARG A 1 78 ? 18.045 -4.083 2.504 1.00 94.00 78 ARG A CA 1
ATOM 565 C C . ARG A 1 78 ? 17.128 -4.833 1.541 1.00 94.00 78 ARG A C 1
ATOM 567 O O . ARG A 1 78 ? 17.053 -6.064 1.647 1.00 94.00 78 ARG A O 1
ATOM 574 N N . PRO A 1 79 ? 16.455 -4.113 0.636 1.00 92.12 79 PRO A N 1
ATOM 575 C CA . PRO A 1 79 ? 15.462 -4.710 -0.229 1.00 92.12 79 PRO A CA 1
ATOM 576 C C . PRO A 1 79 ? 16.139 -5.661 -1.231 1.00 92.12 79 PRO A C 1
ATOM 578 O O . PRO A 1 79 ? 17.291 -5.465 -1.638 1.00 92.12 79 PRO A O 1
ATOM 581 N N . ARG A 1 80 ? 15.459 -6.749 -1.585 1.00 90.75 80 ARG A N 1
ATOM 582 C CA . ARG A 1 80 ? 15.983 -7.846 -2.411 1.00 90.75 80 ARG A CA 1
ATOM 583 C C . ARG A 1 80 ? 15.005 -8.222 -3.509 1.00 90.75 80 ARG A C 1
ATOM 585 O O . ARG A 1 80 ? 13.798 -8.082 -3.364 1.00 90.75 80 ARG A O 1
ATOM 592 N N . SER A 1 81 ? 15.522 -8.768 -4.605 1.00 85.62 81 SER A N 1
ATOM 593 C CA . SER A 1 81 ? 14.683 -9.216 -5.724 1.00 85.62 81 SER A CA 1
ATOM 594 C C . SER A 1 81 ? 13.791 -10.420 -5.389 1.00 85.62 81 SER A C 1
ATOM 596 O O . SER A 1 81 ? 12.897 -10.733 -6.164 1.00 85.62 81 SER A O 1
ATOM 598 N N . ASP A 1 82 ? 14.052 -11.116 -4.279 1.00 84.38 82 ASP A N 1
ATOM 599 C CA . ASP A 1 82 ? 13.226 -12.198 -3.730 1.00 84.38 82 ASP A CA 1
ATOM 600 C C . ASP A 1 82 ? 12.348 -11.740 -2.550 1.00 84.38 82 ASP A C 1
ATOM 602 O O . ASP A 1 82 ? 11.782 -12.568 -1.828 1.00 84.38 82 ASP A O 1
ATOM 606 N N . ASP A 1 83 ? 12.230 -10.428 -2.328 1.00 84.00 83 ASP A N 1
ATOM 607 C CA . ASP A 1 83 ? 11.267 -9.907 -1.369 1.00 84.00 83 ASP A CA 1
ATOM 608 C C . ASP A 1 83 ? 9.831 -10.183 -1.828 1.00 84.00 83 ASP A C 1
ATOM 610 O O . ASP A 1 83 ? 9.533 -10.178 -3.026 1.00 84.00 83 ASP A O 1
ATOM 614 N N . PRO A 1 84 ? 8.927 -10.479 -0.882 1.00 77.94 84 PRO A N 1
ATOM 615 C CA . PRO A 1 84 ? 7.566 -10.832 -1.208 1.00 77.94 84 PRO A CA 1
ATOM 616 C C . PRO A 1 84 ? 6.883 -9.634 -1.860 1.00 77.94 84 PRO A C 1
ATOM 618 O O . PRO A 1 84 ? 6.946 -8.511 -1.365 1.00 77.94 84 PRO A O 1
ATOM 621 N N . ALA A 1 85 ? 6.150 -9.913 -2.934 1.00 89.25 85 ALA A N 1
ATOM 622 C CA . ALA A 1 85 ? 5.276 -8.951 -3.601 1.00 89.25 85 ALA A CA 1
ATOM 623 C C . ALA A 1 85 ? 4.062 -8.547 -2.738 1.00 89.25 85 ALA A C 1
ATOM 625 O O . ALA A 1 85 ? 3.174 -7.847 -3.208 1.00 89.25 85 ALA A O 1
ATOM 626 N N . SER A 1 86 ? 3.993 -9.010 -1.488 1.00 96.06 86 SER A N 1
ATOM 627 C CA . SER A 1 86 ? 2.905 -8.748 -0.558 1.00 96.06 86 SER A CA 1
ATOM 628 C C . SER A 1 86 ? 3.436 -8.526 0.855 1.00 96.06 86 SER A C 1
ATOM 630 O O . SER A 1 86 ? 4.264 -9.310 1.326 1.00 96.06 86 SER A O 1
ATOM 632 N N . VAL A 1 87 ? 2.927 -7.514 1.552 1.00 97.44 87 VAL A N 1
ATOM 633 C CA . VAL A 1 87 ? 3.317 -7.180 2.929 1.00 97.44 87 VAL A CA 1
ATOM 634 C C . VAL A 1 87 ? 2.065 -7.042 3.785 1.00 97.44 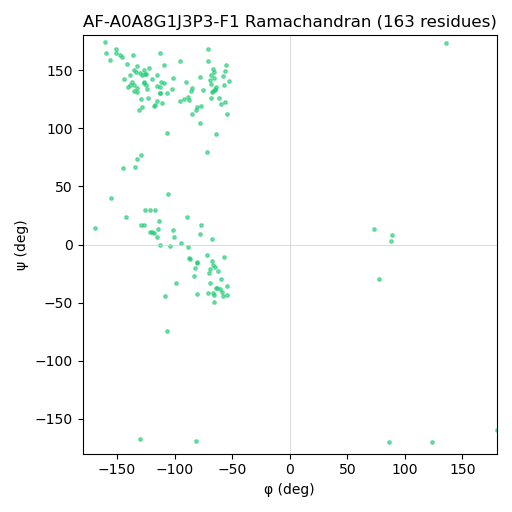87 VAL A C 1
ATOM 636 O O . VAL A 1 87 ? 1.166 -6.274 3.445 1.00 97.44 87 VAL A O 1
ATOM 639 N N . SER A 1 88 ? 1.997 -7.792 4.889 1.00 97.56 88 SER A N 1
ATOM 640 C CA . SER A 1 88 ? 0.950 -7.593 5.897 1.00 97.56 88 SER A CA 1
ATOM 641 C C . SER A 1 88 ? 1.124 -6.223 6.543 1.00 97.56 88 SER A C 1
ATOM 643 O O . SER A 1 88 ? 2.234 -5.852 6.928 1.00 97.56 88 SER A O 1
ATOM 645 N N . LEU A 1 89 ? 0.029 -5.475 6.659 1.00 97.88 89 LEU A N 1
ATOM 646 C CA . LEU A 1 89 ? 0.029 -4.166 7.314 1.00 97.88 89 LEU A CA 1
ATOM 647 C C . LEU A 1 89 ? -0.228 -4.263 8.826 1.00 97.88 89 LEU A C 1
ATOM 649 O O . LEU A 1 89 ? -0.206 -3.246 9.513 1.00 97.88 89 LEU A O 1
ATOM 653 N N . VAL A 1 90 ? -0.466 -5.473 9.341 1.00 97.62 90 VAL A N 1
ATOM 654 C CA . VAL A 1 90 ? -0.691 -5.748 10.769 1.00 97.62 90 VAL A CA 1
ATOM 655 C C . VAL A 1 90 ? 0.507 -6.478 11.382 1.00 97.62 90 VAL A C 1
ATOM 657 O O . VAL A 1 90 ? 0.971 -6.100 12.454 1.00 97.62 90 VAL A O 1
ATOM 660 N N . ASP A 1 91 ? 1.037 -7.485 10.685 1.00 97.00 91 ASP A N 1
ATOM 661 C CA . ASP A 1 91 ? 2.176 -8.307 11.118 1.00 97.00 91 ASP A CA 1
ATOM 662 C C . ASP A 1 91 ? 3.197 -8.439 9.970 1.00 97.00 91 ASP A C 1
ATOM 664 O O . ASP A 1 91 ? 3.237 -9.459 9.271 1.00 97.00 91 ASP A O 1
ATOM 668 N N . PRO A 1 92 ? 3.962 -7.371 9.672 1.00 96.31 92 PRO A N 1
ATOM 669 C CA . PRO A 1 92 ? 4.871 -7.359 8.533 1.00 96.31 92 PRO A CA 1
ATOM 670 C C . PRO A 1 92 ? 6.011 -8.376 8.701 1.00 96.31 92 PRO A C 1
ATOM 672 O O . PRO A 1 92 ? 6.491 -8.635 9.804 1.00 96.31 92 PRO A O 1
ATOM 675 N N . ASP A 1 93 ? 6.491 -8.924 7.577 1.00 94.56 93 ASP A N 1
ATOM 676 C CA . ASP A 1 93 ? 7.647 -9.834 7.554 1.00 94.56 93 ASP A CA 1
ATOM 677 C C . ASP A 1 93 ? 8.852 -9.198 8.286 1.00 94.56 93 ASP A C 1
ATOM 679 O O . ASP A 1 93 ? 9.105 -8.010 8.083 1.00 94.56 93 ASP A O 1
ATOM 683 N N . PRO A 1 94 ? 9.646 -9.957 9.073 1.00 94.75 94 PRO A N 1
ATOM 684 C CA . PRO A 1 94 ? 10.765 -9.422 9.861 1.00 94.75 94 PRO A CA 1
ATOM 685 C C . PRO A 1 94 ? 11.858 -8.671 9.084 1.00 94.75 94 PRO A C 1
ATOM 687 O O . PRO A 1 94 ? 12.748 -8.079 9.697 1.00 94.75 94 PRO A O 1
ATOM 690 N N . ARG A 1 95 ? 11.859 -8.726 7.747 1.00 93.88 95 ARG A N 1
ATOM 691 C CA . ARG A 1 95 ? 12.710 -7.875 6.900 1.00 93.88 95 ARG A CA 1
ATOM 692 C C . ARG A 1 95 ? 12.284 -6.407 6.908 1.00 93.88 95 ARG A C 1
ATOM 694 O O . ARG A 1 95 ? 13.127 -5.545 6.669 1.00 93.88 95 ARG A O 1
ATOM 701 N N . TRP A 1 96 ? 11.020 -6.128 7.200 1.00 97.12 96 TRP A N 1
ATOM 702 C CA . TRP A 1 96 ? 10.494 -4.783 7.371 1.00 97.12 96 TRP A CA 1
ATOM 703 C C . TRP A 1 96 ? 10.702 -4.308 8.807 1.00 97.12 96 TRP A C 1
ATOM 705 O O . TRP A 1 96 ? 10.402 -4.995 9.780 1.00 97.12 96 TRP A O 1
ATOM 715 N N . THR A 1 97 ? 11.219 -3.095 8.938 1.00 97.62 97 THR A N 1
ATOM 716 C CA . THR A 1 97 ? 11.369 -2.379 10.200 1.00 97.62 97 THR A CA 1
ATOM 717 C C . THR A 1 97 ? 10.168 -1.464 10.387 1.00 97.62 97 THR A C 1
ATOM 719 O O . THR A 1 97 ? 9.905 -0.610 9.544 1.00 97.62 97 THR A O 1
ATOM 722 N N . VAL A 1 98 ? 9.455 -1.620 11.502 1.00 97.75 98 VAL A N 1
ATOM 723 C CA . VAL A 1 98 ? 8.374 -0.707 11.895 1.00 97.75 98 VAL A CA 1
ATOM 724 C C . VAL A 1 98 ? 8.998 0.561 12.477 1.00 97.75 98 VAL A C 1
ATOM 726 O O . VAL A 1 98 ? 9.507 0.550 13.597 1.00 97.75 98 VAL A O 1
ATOM 729 N N . VAL A 1 99 ? 8.983 1.647 11.706 1.00 97.81 99 VAL A N 1
ATOM 730 C CA . VAL A 1 99 ? 9.501 2.962 12.121 1.00 97.81 99 VAL A CA 1
ATOM 731 C C . VAL A 1 99 ? 8.479 3.693 12.988 1.00 97.81 99 VAL A C 1
ATOM 733 O O . VAL A 1 99 ? 8.837 4.262 14.019 1.00 97.81 99 VAL A O 1
ATOM 736 N N . ALA A 1 100 ? 7.205 3.635 12.596 1.00 96.62 100 ALA A N 1
ATOM 737 C CA . ALA A 1 100 ? 6.080 4.149 13.368 1.00 96.62 100 ALA A CA 1
ATOM 738 C C . ALA A 1 100 ? 4.988 3.069 13.436 1.00 96.62 100 ALA A C 1
ATOM 740 O O . ALA A 1 100 ? 4.474 2.686 12.380 1.00 96.62 100 ALA A O 1
ATOM 741 N N . PRO A 1 101 ? 4.664 2.538 14.631 1.00 89.88 101 PRO A N 1
ATOM 742 C CA . PRO A 1 101 ? 3.562 1.601 14.792 1.00 89.88 101 PRO A CA 1
ATOM 743 C C . PRO A 1 101 ? 2.246 2.385 14.762 1.00 89.88 101 PRO A C 1
ATOM 745 O O . PRO A 1 101 ? 2.045 3.266 15.593 1.00 89.88 101 PRO A O 1
ATOM 748 N N . GLY A 1 102 ? 1.370 2.090 13.803 1.00 90.38 102 GLY A N 1
ATOM 749 C CA . GLY A 1 102 ? 0.037 2.697 13.769 1.00 90.38 102 GLY A CA 1
ATOM 750 C C . GLY A 1 102 ? -0.877 2.170 14.871 1.00 90.38 102 GLY A C 1
ATOM 751 O O . GLY A 1 102 ? -0.595 1.140 15.481 1.00 90.38 102 GLY A O 1
ATOM 752 N N . ASP A 1 103 ? -2.013 2.838 15.071 1.00 91.31 103 ASP A N 1
ATOM 753 C CA . ASP A 1 103 ? -3.033 2.456 16.063 1.00 91.31 103 ASP A CA 1
ATOM 754 C C . ASP A 1 103 ? -3.922 1.273 15.612 1.00 91.31 103 ASP A C 1
ATOM 756 O O . ASP A 1 103 ? -4.905 0.927 16.263 1.00 91.31 103 ASP A O 1
ATOM 760 N N . GLY A 1 104 ? -3.564 0.617 14.505 1.00 94.00 104 GLY A N 1
ATOM 761 C CA . GLY A 1 104 ? -4.351 -0.444 13.881 1.00 94.00 104 GLY A CA 1
ATOM 762 C C . GLY A 1 104 ? -5.414 0.078 12.910 1.00 94.00 104 GLY A C 1
ATOM 763 O O . GLY A 1 104 ? -5.423 1.250 12.521 1.00 94.00 104 GLY A O 1
ATOM 764 N N . PHE A 1 105 ? -6.288 -0.832 12.473 1.00 96.38 105 PHE A N 1
ATOM 765 C CA . PHE A 1 105 ? -7.363 -0.538 11.528 1.00 96.38 105 PHE A CA 1
ATOM 766 C C . PHE A 1 105 ? -8.722 -0.517 12.239 1.00 96.38 105 PHE A C 1
ATOM 768 O O . PHE A 1 105 ? -9.059 -1.441 12.976 1.00 96.38 105 PHE A O 1
ATOM 775 N N . GLU A 1 106 ? -9.502 0.533 12.004 1.00 96.62 106 GLU A N 1
ATOM 776 C CA . GLU A 1 106 ? -10.743 0.870 12.695 1.00 96.62 106 GLU A CA 1
ATOM 777 C C . GLU A 1 106 ? -11.878 1.081 11.685 1.00 96.62 106 GLU A C 1
ATOM 779 O O . GLU A 1 106 ? -11.668 1.521 10.550 1.00 96.62 106 GLU A O 1
ATOM 784 N N . GLU A 1 107 ? -13.109 0.792 12.108 1.00 96.19 107 GLU A N 1
ATOM 785 C CA . GLU A 1 107 ? -14.302 1.122 11.326 1.00 96.19 107 GLU A CA 1
ATOM 786 C C . GLU A 1 107 ? -14.499 2.645 11.222 1.00 96.19 107 GLU A C 1
ATOM 788 O O . GLU A 1 107 ? -14.121 3.405 12.112 1.00 96.19 107 GLU A O 1
ATOM 793 N N . GLY A 1 108 ? -15.124 3.103 10.132 1.00 95.12 108 GLY A N 1
ATOM 794 C CA . GLY A 1 108 ? -15.396 4.530 9.908 1.00 95.12 108 GLY A CA 1
ATOM 795 C C . GLY A 1 108 ? -14.162 5.363 9.544 1.00 95.12 108 GLY A C 1
ATOM 796 O O . GLY A 1 108 ? -14.223 6.595 9.585 1.00 95.12 108 GLY A O 1
ATOM 797 N N . ARG A 1 109 ? -13.048 4.708 9.201 1.00 96.75 109 ARG A N 1
ATOM 798 C CA . ARG A 1 109 ? -11.843 5.344 8.667 1.00 96.75 109 ARG A CA 1
ATOM 799 C C . ARG A 1 109 ? -11.571 4.898 7.236 1.00 96.75 109 ARG A C 1
ATOM 801 O O . ARG A 1 109 ? -11.778 3.737 6.875 1.00 96.75 109 ARG A O 1
ATOM 808 N N . THR A 1 110 ? -11.033 5.830 6.461 1.00 96.94 110 THR A N 1
ATOM 809 C CA . THR A 1 110 ? -10.423 5.574 5.159 1.00 96.94 110 THR A CA 1
ATOM 810 C C . THR A 1 110 ? -8.911 5.582 5.330 1.00 96.94 110 THR A C 1
ATOM 812 O O . THR A 1 110 ? -8.350 6.467 5.976 1.00 96.94 110 THR A O 1
ATOM 815 N N . TYR A 1 111 ? -8.256 4.585 4.755 1.00 97.75 111 TYR A N 1
ATOM 816 C CA . TYR A 1 111 ? -6.815 4.399 4.761 1.00 97.75 111 TYR A CA 1
ATOM 817 C C . TYR A 1 111 ? -6.278 4.656 3.363 1.00 97.75 111 TYR A C 1
ATOM 819 O O . TYR A 1 111 ? -6.880 4.209 2.395 1.00 97.75 111 TYR A O 1
ATOM 827 N N . ASN A 1 112 ? -5.141 5.335 3.257 1.00 97.56 112 ASN A N 1
ATOM 828 C CA . ASN A 1 112 ? -4.381 5.481 2.023 1.00 97.56 112 ASN A CA 1
ATOM 829 C C . ASN A 1 112 ? -3.019 4.829 2.246 1.00 97.56 112 ASN A C 1
ATOM 831 O O . ASN A 1 112 ? -2.277 5.196 3.161 1.00 97.56 112 ASN A O 1
ATOM 835 N N . VAL A 1 113 ? -2.717 3.815 1.441 1.00 98.12 113 VAL A N 1
ATOM 836 C CA . VAL A 1 113 ? -1.461 3.073 1.524 1.00 98.12 113 VAL A CA 1
ATOM 837 C C . VAL A 1 113 ? -0.645 3.330 0.285 1.00 98.12 113 VAL A C 1
ATOM 839 O O . VAL A 1 113 ? -1.127 3.186 -0.838 1.00 98.12 113 VAL A O 1
ATOM 842 N N . ARG A 1 114 ? 0.616 3.684 0.503 1.00 97.69 114 ARG A N 1
ATOM 843 C CA . ARG A 1 114 ? 1.571 4.012 -0.548 1.00 97.69 114 ARG A CA 1
ATOM 844 C C . ARG A 1 114 ? 2.841 3.212 -0.363 1.00 97.69 114 ARG A C 1
ATOM 846 O O . ARG A 1 114 ? 3.270 2.972 0.767 1.00 97.69 114 ARG A O 1
ATOM 853 N N . ALA A 1 115 ? 3.458 2.857 -1.482 1.00 97.62 115 ALA A N 1
ATOM 854 C CA . ALA A 1 115 ? 4.760 2.213 -1.502 1.00 97.62 115 ALA A CA 1
ATOM 855 C C . ALA A 1 115 ? 5.716 2.916 -2.464 1.00 97.62 115 ALA A C 1
ATOM 857 O O . ALA A 1 115 ? 5.313 3.438 -3.511 1.00 97.62 115 ALA A O 1
ATOM 858 N N . TRP A 1 116 ? 6.996 2.902 -2.107 1.00 96.75 116 TRP A N 1
ATOM 859 C CA . TRP A 1 116 ? 8.077 3.504 -2.879 1.00 96.75 116 TRP A CA 1
ATOM 860 C C . TRP A 1 116 ? 9.237 2.515 -2.998 1.00 96.75 116 TRP A C 1
ATOM 862 O O . TRP A 1 116 ? 9.647 1.960 -1.974 1.00 96.75 116 TRP A O 1
ATOM 872 N N . PRO A 1 117 ? 9.783 2.294 -4.207 1.00 95.06 117 PRO A N 1
ATOM 873 C CA . PRO A 1 117 ? 11.041 1.578 -4.381 1.00 95.06 117 PRO A CA 1
ATOM 874 C C . PRO A 1 117 ? 12.255 2.490 -4.158 1.00 95.06 117 PRO A C 1
ATOM 876 O O . PRO A 1 117 ? 13.334 1.986 -3.891 1.00 95.06 117 PRO A O 1
ATOM 879 N N . ALA A 1 118 ? 12.083 3.814 -4.262 1.00 91.69 118 ALA A N 1
ATOM 880 C CA . ALA A 1 118 ? 13.113 4.829 -4.057 1.00 91.69 118 ALA A CA 1
ATOM 881 C C . ALA A 1 118 ? 12.465 6.201 -3.749 1.00 91.69 118 ALA A C 1
ATOM 883 O O . ALA A 1 118 ? 11.275 6.382 -4.016 1.00 91.69 118 ALA A O 1
ATOM 884 N N . PRO A 1 119 ? 13.202 7.200 -3.223 1.00 88.12 119 PRO A N 1
ATOM 885 C CA . PRO A 1 119 ? 12.636 8.507 -2.854 1.00 88.12 119 PRO A CA 1
ATOM 886 C C . PRO A 1 119 ? 12.022 9.329 -4.002 1.00 88.12 119 PRO A C 1
ATOM 888 O O . PRO A 1 119 ? 11.210 10.217 -3.747 1.00 88.12 119 PRO A O 1
ATOM 891 N N . ASP A 1 120 ? 12.421 9.082 -5.249 1.00 91.06 120 ASP A N 1
ATOM 892 C CA . ASP A 1 120 ? 12.017 9.826 -6.449 1.00 91.06 120 ASP A CA 1
ATOM 893 C C . ASP A 1 120 ? 10.976 9.099 -7.323 1.00 91.06 120 ASP A C 1
ATOM 895 O O . ASP A 1 120 ? 10.491 9.666 -8.308 1.00 91.06 120 ASP A O 1
ATOM 899 N N . ALA A 1 121 ? 10.566 7.891 -6.930 1.00 93.94 121 ALA A N 1
ATOM 900 C CA . ALA A 1 121 ? 9.621 7.059 -7.668 1.00 93.94 121 ALA A CA 1
ATOM 901 C C . ALA A 1 121 ? 8.569 6.439 -6.740 1.00 93.94 121 ALA A C 1
ATOM 903 O O . ALA A 1 121 ? 8.835 6.172 -5.576 1.00 93.94 121 ALA A O 1
ATOM 904 N N . THR A 1 122 ? 7.360 6.180 -7.233 1.00 95.75 122 THR A N 1
ATOM 905 C CA . THR A 1 122 ? 6.281 5.552 -6.451 1.00 95.75 122 THR A CA 1
ATOM 906 C C . THR A 1 122 ? 5.756 4.301 -7.146 1.00 95.75 122 THR A C 1
ATOM 908 O O . THR A 1 122 ? 5.692 4.245 -8.370 1.00 95.75 122 THR A O 1
ATOM 911 N N . LEU A 1 123 ? 5.337 3.291 -6.383 1.00 96.38 123 LEU A N 1
ATOM 912 C CA . LEU A 1 123 ? 4.557 2.175 -6.934 1.00 96.38 123 LEU A CA 1
ATOM 913 C C . LEU A 1 123 ? 3.075 2.555 -7.094 1.00 96.38 123 LEU A C 1
ATOM 915 O O . LEU A 1 123 ? 2.331 1.907 -7.827 1.00 96.38 123 LEU A O 1
ATOM 919 N N . GLY A 1 124 ? 2.645 3.638 -6.446 1.00 95.69 124 GLY A N 1
ATOM 920 C CA . GLY A 1 124 ? 1.277 4.135 -6.444 1.00 95.69 124 GLY A CA 1
ATOM 921 C C . GLY A 1 124 ? 0.709 4.269 -5.035 1.00 95.69 124 GLY A C 1
ATOM 922 O O . GLY A 1 124 ? 1.418 4.160 -4.031 1.00 95.69 124 GLY A O 1
ATOM 923 N N . ALA A 1 125 ? -0.598 4.507 -4.994 1.00 96.81 125 ALA A N 1
ATOM 924 C CA . ALA A 1 125 ? -1.399 4.576 -3.784 1.00 96.81 125 ALA A CA 1
ATOM 925 C C . ALA A 1 125 ? -2.685 3.764 -3.977 1.00 96.81 125 ALA A C 1
ATOM 927 O O . ALA A 1 125 ? -3.209 3.703 -5.091 1.00 96.81 125 ALA A O 1
ATOM 928 N N . VAL A 1 126 ? -3.196 3.176 -2.901 1.00 97.62 126 VAL A N 1
ATOM 929 C CA . VAL A 1 126 ? -4.523 2.557 -2.863 1.00 97.62 126 VAL A CA 1
ATOM 930 C C . VAL A 1 126 ? -5.257 3.028 -1.618 1.00 97.62 126 VAL A C 1
ATOM 932 O O . VAL A 1 126 ? -4.679 3.070 -0.530 1.00 97.62 126 VAL A O 1
ATOM 935 N N . GLU A 1 127 ? -6.523 3.396 -1.790 1.00 97.06 127 GLU A N 1
ATOM 936 C CA . GLU A 1 127 ? -7.408 3.751 -0.687 1.00 97.06 127 GLU A CA 1
ATOM 937 C C . GLU A 1 127 ? -8.341 2.594 -0.349 1.00 97.06 127 GLU A C 1
ATOM 939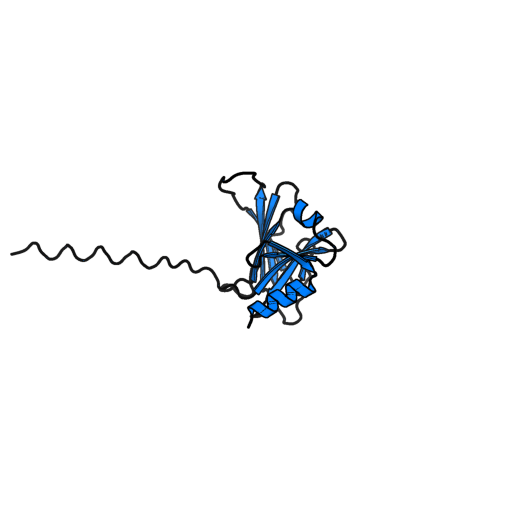 O O . GLU A 1 127 ? -8.788 1.858 -1.234 1.00 97.06 127 GLU A O 1
ATOM 944 N N . PHE A 1 128 ? -8.626 2.412 0.937 1.00 97.50 128 PHE A N 1
ATOM 945 C CA . PHE A 1 128 ? -9.598 1.426 1.389 1.00 97.50 128 PHE A CA 1
ATOM 946 C C . PHE A 1 128 ? -10.192 1.750 2.754 1.00 97.50 128 PHE A C 1
ATOM 948 O O . PHE A 1 128 ? -9.605 2.441 3.582 1.00 97.50 128 PHE A O 1
ATOM 955 N N . THR A 1 129 ? -11.353 1.168 3.001 1.00 97.50 129 THR A N 1
ATOM 956 C CA . THR A 1 129 ? -11.994 1.035 4.304 1.00 97.50 129 THR A CA 1
ATOM 957 C C . THR A 1 129 ? -12.013 -0.439 4.713 1.00 97.50 129 THR A C 1
ATOM 959 O O . THR A 1 129 ? -11.849 -1.330 3.877 1.00 97.50 129 THR A O 1
ATOM 962 N N . LEU A 1 130 ? -12.275 -0.734 5.989 1.00 97.25 130 LEU A N 1
ATOM 963 C CA . LEU A 1 130 ? -12.519 -2.121 6.414 1.00 97.25 130 LEU A CA 1
ATOM 964 C C . LEU A 1 130 ? -13.728 -2.755 5.701 1.00 97.25 130 LEU A C 1
ATOM 966 O O . LEU A 1 130 ? -13.739 -3.960 5.459 1.00 97.25 130 LEU A O 1
ATOM 970 N N . GLY A 1 131 ? -14.725 -1.944 5.325 1.00 96.75 131 GLY A N 1
ATOM 971 C CA . GLY A 1 131 ? -15.869 -2.398 4.533 1.00 96.75 131 GLY A CA 1
ATOM 972 C C . GLY A 1 131 ? -15.464 -2.863 3.134 1.00 96.75 131 GLY A C 1
ATOM 973 O O . GLY A 1 131 ? -15.973 -3.877 2.660 1.00 96.75 131 GLY A O 1
ATOM 974 N N . ASP A 1 132 ? -14.501 -2.180 2.513 1.00 96.88 132 ASP A N 1
ATOM 975 C CA . ASP A 1 132 ? -13.964 -2.583 1.213 1.00 96.88 132 ASP A CA 1
ATOM 976 C C . ASP A 1 132 ? -13.218 -3.914 1.311 1.00 96.88 132 ASP A C 1
ATOM 978 O O . ASP A 1 132 ? -13.419 -4.793 0.478 1.00 96.88 132 ASP A O 1
ATOM 982 N N . LEU A 1 133 ? -12.404 -4.099 2.357 1.00 97.38 133 LEU A N 1
ATOM 983 C CA . LEU A 1 133 ? -11.673 -5.351 2.583 1.00 97.38 133 LEU A CA 1
ATOM 984 C C . LEU A 1 133 ? -12.612 -6.547 2.759 1.00 97.38 133 LEU A C 1
ATOM 986 O O . LEU A 1 133 ? -12.337 -7.625 2.241 1.00 97.38 133 LEU A O 1
ATOM 990 N N . ALA A 1 134 ? -13.748 -6.353 3.434 1.00 96.62 134 ALA A N 1
ATOM 991 C CA . ALA A 1 134 ? -14.753 -7.398 3.616 1.00 96.62 134 ALA A CA 1
ATOM 992 C C . ALA A 1 134 ? -15.418 -7.846 2.298 1.00 96.62 134 ALA A C 1
ATOM 994 O O . ALA A 1 134 ? -16.006 -8.928 2.249 1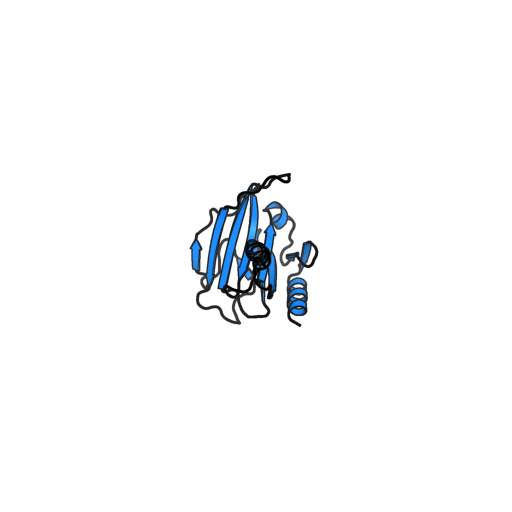.00 96.62 134 ALA A O 1
ATOM 995 N N . ALA A 1 135 ? -15.336 -7.032 1.239 1.00 96.12 135 ALA A N 1
ATOM 996 C CA . ALA A 1 135 ? -15.829 -7.372 -0.092 1.00 96.12 135 ALA A CA 1
ATOM 997 C C . ALA A 1 135 ? -14.792 -8.115 -0.957 1.00 96.12 135 ALA A C 1
ATOM 999 O O . ALA A 1 135 ? -15.160 -8.640 -2.008 1.00 96.12 135 ALA A O 1
ATOM 1000 N N . ILE A 1 136 ? -13.523 -8.172 -0.534 1.00 97.19 136 ILE A N 1
ATOM 1001 C CA . ILE A 1 136 ? -12.434 -8.819 -1.275 1.00 97.19 136 ILE A CA 1
ATOM 1002 C C . ILE A 1 136 ? -12.379 -10.307 -0.913 1.00 97.19 136 ILE A C 1
ATOM 1004 O O . ILE A 1 136 ? -12.255 -10.683 0.254 1.00 97.19 136 ILE A O 1
ATOM 1008 N N . GLY A 1 137 ? -12.453 -11.179 -1.920 1.00 94.31 137 GLY A N 1
ATOM 1009 C CA . GLY A 1 137 ? -12.273 -12.612 -1.741 1.00 94.31 137 GLY A CA 1
ATOM 1010 C C . GLY A 1 137 ? -10.824 -12.995 -1.428 1.00 94.31 137 GLY A C 1
ATOM 1011 O O . GLY A 1 137 ? -9.866 -12.299 -1.760 1.00 94.31 137 GLY A O 1
ATOM 1012 N N . GLY A 1 138 ? -10.632 -14.162 -0.810 1.00 94.19 138 GLY A N 1
ATOM 1013 C CA . GLY A 1 138 ? -9.288 -14.685 -0.559 1.00 94.19 138 GLY A CA 1
ATOM 1014 C C . GLY A 1 138 ? -8.508 -14.892 -1.865 1.00 94.19 138 GLY A C 1
ATOM 1015 O O . GLY A 1 138 ? -8.930 -15.673 -2.716 1.00 94.19 138 GLY A O 1
ATOM 1016 N N . GLY A 1 139 ? -7.354 -14.229 -1.996 1.00 95.50 139 GLY A N 1
ATOM 1017 C CA . GLY A 1 139 ? -6.525 -14.255 -3.211 1.00 95.50 139 GLY A CA 1
ATOM 1018 C C . GLY A 1 139 ? -6.889 -13.197 -4.259 1.00 95.50 139 GLY A C 1
ATOM 1019 O O . GLY A 1 139 ? -6.268 -13.165 -5.324 1.00 95.50 139 GLY A O 1
ATOM 1020 N N . GLU A 1 140 ? -7.860 -12.336 -3.962 1.00 98.31 140 GLU A N 1
ATOM 1021 C CA . GLU A 1 140 ? -8.181 -11.157 -4.759 1.00 98.31 140 GLU A CA 1
ATOM 1022 C C . GLU A 1 140 ? -7.489 -9.910 -4.200 1.00 98.31 140 GLU A C 1
ATOM 1024 O O . GLU A 1 140 ? -7.088 -9.843 -3.034 1.00 98.31 140 GLU A O 1
ATOM 1029 N N . VAL A 1 141 ? -7.328 -8.919 -5.069 1.00 98.31 141 VAL A N 1
ATOM 1030 C CA . VAL A 1 141 ? -6.694 -7.639 -4.783 1.00 98.31 141 VAL A CA 1
ATOM 1031 C C . VAL A 1 141 ? -7.560 -6.536 -5.380 1.00 98.31 141 VAL A C 1
ATOM 1033 O O . VAL A 1 141 ? -7.950 -6.610 -6.547 1.00 98.31 141 VAL A O 1
ATOM 1036 N N . ARG A 1 142 ? -7.832 -5.497 -4.591 1.00 98.19 142 ARG A N 1
ATOM 1037 C CA . ARG A 1 142 ? -8.404 -4.228 -5.041 1.00 98.19 142 ARG A CA 1
ATOM 1038 C C . ARG A 1 142 ? -7.288 -3.275 -5.459 1.00 98.19 142 ARG A C 1
ATOM 1040 O O . ARG A 1 142 ? -6.376 -3.023 -4.675 1.00 98.19 142 ARG A O 1
ATOM 1047 N N . PHE A 1 143 ? -7.349 -2.724 -6.664 1.00 97.94 143 PHE A N 1
ATOM 1048 C CA . PHE A 1 143 ? -6.348 -1.789 -7.189 1.00 97.94 143 PHE A CA 1
ATOM 1049 C C . PHE A 1 143 ? -6.966 -0.805 -8.190 1.00 97.94 143 PHE A C 1
ATOM 1051 O O . PHE A 1 143 ? -8.105 -0.978 -8.624 1.00 97.94 143 PHE A O 1
ATOM 1058 N N . PHE A 1 144 ? -6.210 0.235 -8.554 1.00 95.69 144 PHE A N 1
ATOM 1059 C CA . PHE A 1 144 ? -6.628 1.243 -9.528 1.00 95.69 144 PHE A CA 1
ATOM 1060 C C . PHE A 1 144 ? -5.812 1.154 -10.823 1.00 95.69 144 PHE A C 1
ATOM 1062 O O . PHE A 1 144 ? -4.589 1.330 -10.829 1.00 95.69 144 PHE A O 1
ATOM 1069 N N . ASP A 1 145 ? -6.506 0.947 -11.938 1.00 93.06 145 ASP A N 1
ATOM 1070 C CA . ASP A 1 145 ? -5.937 0.924 -13.285 1.00 93.06 145 ASP A CA 1
ATOM 1071 C C . ASP A 1 145 ? -6.799 1.739 -14.254 1.00 93.06 145 ASP A C 1
ATOM 1073 O O . ASP A 1 145 ? -7.498 1.210 -15.109 1.00 93.06 145 ASP A O 1
ATOM 1077 N N . GLY A 1 146 ? -6.841 3.057 -14.036 1.00 93.12 146 GLY A N 1
ATOM 1078 C CA . GLY A 1 146 ? -7.760 3.970 -14.731 1.00 93.12 146 GLY A CA 1
ATOM 1079 C C . GLY A 1 146 ? -9.191 3.922 -14.183 1.00 93.12 146 GLY A C 1
ATOM 1080 O O . GLY A 1 146 ? -9.873 4.945 -14.161 1.00 93.12 146 GLY A O 1
ATOM 1081 N N . GLU A 1 147 ? -9.597 2.768 -13.664 1.00 95.25 147 GLU A N 1
ATOM 1082 C CA . GLU A 1 147 ? -10.774 2.556 -12.830 1.00 95.25 147 GLU A CA 1
ATOM 1083 C C . GLU A 1 147 ? -10.435 1.644 -11.644 1.00 95.25 147 GLU A C 1
ATOM 1085 O O . GLU A 1 147 ? -9.402 0.968 -11.625 1.00 95.25 147 GLU A O 1
ATOM 1090 N N . GLU A 1 148 ? -11.296 1.649 -10.632 1.00 96.00 148 GLU A N 1
ATOM 1091 C CA . GLU A 1 148 ? -11.167 0.745 -9.495 1.00 96.00 148 GLU A CA 1
ATOM 1092 C C . GLU A 1 148 ? -11.606 -0.670 -9.877 1.00 96.00 148 GLU A C 1
ATOM 1094 O O . GLU A 1 148 ? -12.657 -0.866 -10.491 1.00 96.00 148 GLU A O 1
ATOM 1099 N N . ARG A 1 149 ? -10.798 -1.666 -9.506 1.00 96.81 149 ARG A N 1
ATOM 1100 C CA . ARG A 1 149 ? -11.012 -3.069 -9.864 1.00 96.81 149 ARG A CA 1
ATOM 1101 C C . ARG A 1 149 ? -10.714 -3.969 -8.673 1.00 96.81 149 ARG A C 1
ATOM 1103 O O . ARG A 1 149 ? -9.790 -3.696 -7.913 1.00 96.81 149 ARG A O 1
ATOM 1110 N N . ILE A 1 150 ? -11.462 -5.064 -8.554 1.00 98.19 150 ILE A N 1
ATOM 1111 C CA . ILE A 1 150 ? -11.131 -6.213 -7.703 1.00 98.19 150 ILE A CA 1
ATOM 1112 C C . ILE A 1 150 ? -10.905 -7.394 -8.642 1.00 98.19 150 ILE A C 1
ATOM 1114 O O . ILE A 1 150 ? -11.779 -7.700 -9.455 1.00 98.19 150 ILE A O 1
ATOM 1118 N N . ALA A 1 151 ? -9.732 -8.018 -8.571 1.00 98.19 151 ALA A N 1
ATOM 1119 C CA . ALA A 1 151 ? -9.387 -9.151 -9.425 1.00 98.19 151 ALA A CA 1
ATOM 1120 C C . ALA A 1 151 ? -8.454 -10.138 -8.705 1.00 98.19 151 ALA A C 1
ATOM 1122 O O . ALA A 1 151 ? -7.823 -9.767 -7.710 1.00 98.19 151 ALA A O 1
ATOM 1123 N N . PRO A 1 152 ? -8.317 -11.382 -9.197 1.00 98.06 152 PRO A N 1
ATOM 1124 C CA . PRO A 1 152 ? -7.321 -12.321 -8.694 1.00 98.06 152 PRO A CA 1
ATOM 1125 C C . PRO A 1 152 ? -5.898 -11.756 -8.774 1.00 98.06 152 PRO A C 1
ATOM 1127 O O . PRO A 1 152 ? -5.560 -11.018 -9.702 1.00 98.06 152 PRO A O 1
ATOM 1130 N N . VAL A 1 153 ? -5.034 -12.165 -7.842 1.00 97.00 153 VAL A N 1
ATOM 1131 C CA . VAL A 1 153 ? -3.638 -11.695 -7.784 1.00 97.00 153 VAL A CA 1
ATOM 1132 C C . VAL A 1 153 ? -2.868 -11.901 -9.095 1.00 97.00 153 VAL A C 1
ATOM 1134 O O . VAL A 1 153 ? -2.077 -11.044 -9.474 1.00 97.00 153 VAL A O 1
ATOM 1137 N N . ASP A 1 154 ? -3.121 -12.988 -9.828 1.00 97.12 154 ASP A N 1
ATOM 1138 C CA . ASP A 1 154 ? -2.434 -13.263 -11.097 1.00 97.12 154 ASP A CA 1
ATOM 1139 C C . ASP A 1 154 ? -2.734 -12.194 -12.160 1.00 97.12 154 ASP A C 1
ATOM 1141 O O . ASP A 1 154 ? -1.832 -11.782 -12.889 1.00 97.12 154 ASP A O 1
ATOM 1145 N N . GLU A 1 155 ? -3.973 -11.695 -12.202 1.00 97.50 155 GLU A N 1
ATOM 1146 C CA . GLU A 1 155 ? -4.375 -10.619 -13.110 1.00 97.50 155 GLU A CA 1
ATOM 1147 C C . GLU A 1 155 ? -3.757 -9.282 -12.685 1.00 97.50 155 GLU A C 1
ATOM 1149 O O . GLU A 1 155 ? -3.235 -8.548 -13.521 1.00 97.50 155 GLU A O 1
ATOM 1154 N N . PHE A 1 156 ? -3.726 -8.988 -11.381 1.00 97.75 156 PHE A N 1
ATOM 1155 C CA . PHE A 1 156 ? -3.012 -7.821 -10.848 1.00 97.75 156 PHE A CA 1
ATOM 1156 C C . PHE A 1 156 ? -1.532 -7.811 -11.279 1.00 97.75 156 PHE A C 1
ATOM 1158 O O . PHE A 1 156 ? -1.007 -6.776 -11.695 1.00 97.75 156 PHE A O 1
ATOM 1165 N N . LEU A 1 157 ? -0.860 -8.966 -11.226 1.00 96.12 157 LEU A N 1
ATOM 1166 C CA . LEU A 1 157 ? 0.535 -9.102 -11.657 1.00 96.12 157 LEU A CA 1
ATOM 1167 C C . LEU A 1 157 ? 0.702 -8.961 -13.179 1.00 96.12 157 LEU A C 1
ATOM 1169 O O . LEU A 1 157 ? 1.737 -8.470 -13.630 1.00 96.12 157 LEU A O 1
ATOM 1173 N N . GLU A 1 158 ? -0.276 -9.401 -13.972 1.00 96.75 158 GLU A N 1
ATOM 1174 C CA . GLU A 1 158 ? -0.290 -9.208 -15.427 1.00 96.75 158 GLU A CA 1
ATOM 1175 C C . GLU A 1 158 ? -0.417 -7.723 -15.784 1.00 96.75 158 GLU A C 1
ATOM 1177 O O . GLU A 1 158 ? 0.441 -7.201 -16.494 1.00 96.75 158 GLU A O 1
ATOM 1182 N N . VAL A 1 159 ? -1.382 -7.017 -15.185 1.00 96.69 159 VAL A N 1
ATOM 1183 C CA . VAL A 1 159 ? -1.549 -5.562 -15.353 1.00 96.69 159 VAL A CA 1
ATOM 1184 C C . VAL A 1 159 ? -0.283 -4.811 -14.936 1.00 96.69 159 VAL A C 1
ATOM 1186 O O . VAL A 1 159 ? 0.181 -3.920 -15.646 1.00 96.69 159 VAL A O 1
ATOM 1189 N N . GLY A 1 160 ? 0.317 -5.181 -13.800 1.00 95.38 160 GLY A N 1
ATOM 1190 C CA . GLY A 1 160 ? 1.579 -4.598 -13.350 1.00 95.38 160 GLY A CA 1
ATOM 1191 C C . GLY A 1 160 ? 2.712 -4.783 -14.365 1.00 95.38 160 GLY A C 1
ATOM 1192 O O . GLY A 1 160 ? 3.466 -3.846 -14.623 1.00 95.38 160 GLY A O 1
ATOM 1193 N N . ARG A 1 161 ? 2.810 -5.964 -14.987 1.00 95.31 161 ARG A N 1
ATOM 1194 C CA . ARG A 1 161 ? 3.826 -6.268 -16.005 1.00 95.31 161 ARG A CA 1
ATOM 1195 C C . ARG A 1 161 ? 3.628 -5.453 -17.280 1.00 95.31 161 ARG A C 1
ATOM 1197 O O . ARG A 1 161 ? 4.612 -4.947 -17.818 1.00 95.31 161 ARG A O 1
ATOM 1204 N N . ASP A 1 162 ? 2.386 -5.297 -17.724 1.00 95.19 162 ASP A N 1
ATOM 1205 C CA . ASP A 1 162 ? 2.037 -4.531 -18.926 1.00 95.19 162 ASP A CA 1
ATOM 1206 C C . ASP A 1 162 ? 2.320 -3.027 -18.780 1.00 95.19 162 ASP A C 1
ATOM 1208 O O . ASP A 1 162 ? 2.442 -2.317 -19.775 1.00 95.19 162 ASP A O 1
ATOM 1212 N N . ARG A 1 163 ? 2.493 -2.526 -17.550 1.00 91.38 163 ARG A N 1
ATOM 1213 C CA . ARG A 1 163 ? 2.934 -1.145 -17.292 1.00 91.38 163 ARG A CA 1
ATOM 1214 C C . ARG A 1 163 ? 4.442 -0.931 -17.421 1.00 91.38 163 ARG A C 1
ATOM 1216 O O . ARG A 1 163 ? 4.875 0.216 -17.481 1.00 91.38 163 ARG A O 1
ATOM 1223 N N . CYS A 1 164 ? 5.237 -1.997 -17.435 1.00 89.62 164 CYS A N 1
ATOM 1224 C CA . CYS A 1 164 ? 6.698 -1.902 -17.478 1.00 89.62 164 CYS A CA 1
ATOM 1225 C C . CYS A 1 164 ? 7.290 -1.989 -18.894 1.00 89.62 164 CYS A C 1
ATOM 1227 O O . CYS A 1 164 ? 8.517 -2.010 -19.022 1.00 89.62 164 CYS A O 1
ATOM 1229 N N . VAL A 1 165 ? 6.450 -2.106 -19.931 1.00 82.31 165 VAL A N 1
ATOM 1230 C CA . VAL A 1 165 ? 6.862 -2.292 -21.336 1.00 82.31 165 VAL A CA 1
ATOM 1231 C C . VAL A 1 165 ? 6.786 -1.022 -22.173 1.00 82.31 165 VAL A C 1
ATOM 1233 O O . VAL A 1 165 ? 5.920 -0.162 -21.908 1.00 82.31 165 VAL A O 1
#

Radius of gyration: 20.43 Å; Cα contacts (8 Å, |Δi|>4): 322; chains: 1; bounding box: 38×78×39 Å

Sequence (165 aa):
MRPLLLALAAIMSAFTLSGCSPVQVGLVGVGVDRSGDPVLAMFSCEGPAETIRVESAPTTDGDEPVEWTEGLWLENPRPRSDDPASVSLVDPDPRWTVVAPGDGFEEGRTYNVRAWPAPDATLGAVEFTLGDLAAIGGGEVRFFDGEERIAPVDEFLEVGRDRCV

Foldseek 3Di:
DPPDDPDPDPDPDPPPPPPLDFAAFFWWWWAAAPVLFIKIAIFGLPFDWFKKWKWKFFDDPDDDDTDIDTFWIKGQPDGDRPPDSMAGPQDGDPSIDTPHHGPGADARMKMKMWTDNDPRYTNDIDIDHSVRNVVADHQWTWTDDVHTDIDGPVVSNVSRVVVND

Secondary structure (DSSP, 8-state):
----SSSSSSSSSSS-----PPEE-EEEEEEE-TTS-EEEEEEESS-S--EEEEEEEE--SSSSPP--EEEEEEE-SS--TTS-SEEESSS--TTSEEEE------TTEEEEEEEESBTTEE-EEEEE-HHHHHTSPTTEEEEESSSEEEEEHHHHHHHHHHTT-